Protein AF-A0AA42T2W6-F1 (afdb_monomer_lite)

Sequence (61 aa):
MKRWVTFGRTESGDTIVPIIWDTKPPEEAVNEAYEALYPDEYAYVGFVLWTAMEAEEAVLV

Secondary structure (DSSP, 8-state):
--EEEEEEE-TT--B---EEESSPPPHHHHHHHHHHH-HHHHHHTS--EEEEE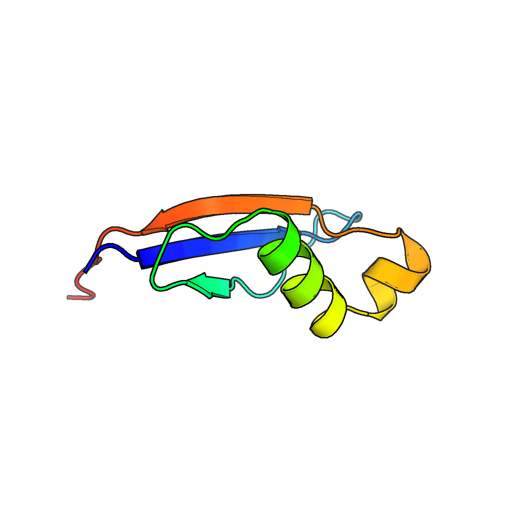EE------

pLDDT: mean 88.24, std 12.81, range [41.59, 96.75]

Radius of gyration: 12.53 Å; chains: 1; bounding box: 36×20×29 Å

Structure (mmCIF, N/CA/C/O backbone):
data_AF-A0AA42T2W6-F1
#
_entry.id   AF-A0AA42T2W6-F1
#
loop_
_atom_site.group_PDB
_atom_site.id
_atom_site.type_symbol
_atom_site.label_atom_id
_atom_site.label_alt_id
_atom_site.label_comp_id
_atom_site.label_asym_id
_atom_site.label_entity_id
_atom_site.label_seq_id
_atom_site.pdbx_PDB_ins_code
_atom_site.Cartn_x
_atom_site.Cartn_y
_atom_site.Cartn_z
_atom_site.occupancy
_atom_site.B_iso_or_equiv
_atom_site.auth_seq_id
_atom_site.auth_comp_id
_atom_site.auth_asym_id
_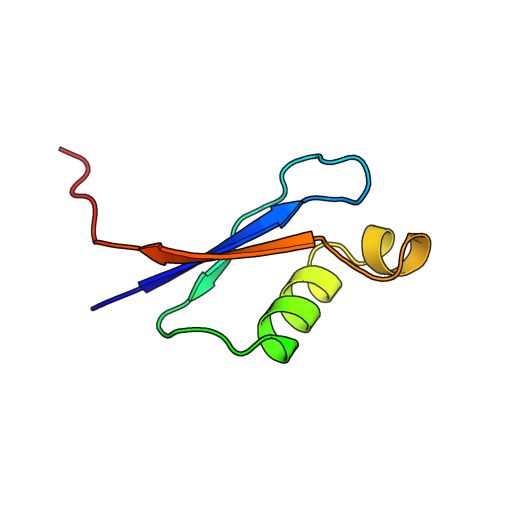atom_site.auth_atom_id
_atom_site.pdbx_PDB_model_num
ATOM 1 N N . MET A 1 1 ? -14.732 -3.822 14.430 1.00 65.69 1 MET A N 1
ATOM 2 C CA . MET A 1 1 ? -13.344 -4.354 14.348 1.00 65.69 1 MET A CA 1
ATOM 3 C C . MET A 1 1 ? -12.462 -3.230 13.832 1.00 65.69 1 MET A C 1
ATOM 5 O O . MET A 1 1 ? -12.937 -2.487 12.986 1.00 65.69 1 MET A O 1
ATOM 9 N N . LYS A 1 2 ? -11.238 -3.060 14.348 1.00 77.94 2 LYS A N 1
ATOM 10 C CA . LYS A 1 2 ? -10.319 -2.021 13.850 1.00 77.94 2 LYS A CA 1
ATOM 11 C C . LYS A 1 2 ? -9.846 -2.410 12.450 1.00 77.94 2 LYS A C 1
ATOM 13 O O . LYS A 1 2 ? -9.344 -3.517 12.300 1.00 77.94 2 LYS A O 1
ATOM 18 N N . ARG A 1 3 ? -10.011 -1.536 11.458 1.00 89.06 3 ARG A N 1
ATOM 19 C CA . ARG A 1 3 ? -9.495 -1.747 10.097 1.00 89.06 3 ARG A CA 1
ATOM 20 C C . ARG A 1 3 ? -8.284 -0.863 9.860 1.00 89.06 3 ARG A C 1
ATOM 22 O O . ARG A 1 3 ? -8.068 0.112 10.573 1.00 89.06 3 ARG A O 1
ATOM 29 N N . TRP A 1 4 ? -7.497 -1.206 8.857 1.00 93.94 4 TRP A N 1
ATOM 30 C CA . TRP A 1 4 ? -6.355 -0.423 8.412 1.00 93.94 4 TRP A CA 1
ATOM 31 C C . TRP A 1 4 ? -6.528 -0.060 6.951 1.00 93.94 4 TRP A C 1
ATOM 33 O O . TRP A 1 4 ? -7.124 -0.811 6.183 1.00 93.94 4 TRP A O 1
ATOM 43 N N . VAL A 1 5 ? -6.018 1.101 6.569 1.00 94.50 5 VAL A N 1
ATOM 44 C CA . VAL A 1 5 ? -6.027 1.554 5.182 1.00 94.50 5 VAL A CA 1
ATOM 45 C C . VAL A 1 5 ? -4.621 1.976 4.810 1.00 94.50 5 VAL A C 1
ATOM 47 O O . VAL A 1 5 ? -3.968 2.702 5.563 1.00 94.50 5 VAL A O 1
ATOM 50 N N . THR A 1 6 ? -4.157 1.517 3.655 1.00 95.94 6 THR A N 1
ATOM 51 C CA . THR A 1 6 ? -2.939 2.026 3.031 1.00 95.94 6 THR A CA 1
ATOM 52 C C . THR A 1 6 ? -3.304 2.974 1.904 1.00 95.94 6 THR A C 1
ATOM 54 O O . THR A 1 6 ? -4.147 2.643 1.073 1.00 95.94 6 THR A O 1
ATOM 57 N N . PHE A 1 7 ? -2.651 4.132 1.861 1.00 94.94 7 PHE A N 1
ATOM 58 C CA . PHE A 1 7 ? -2.804 5.131 0.806 1.00 94.94 7 PHE A CA 1
ATOM 59 C C . PHE A 1 7 ? -1.514 5.194 0.007 1.00 94.94 7 PHE A C 1
ATOM 61 O O . PHE A 1 7 ? -0.482 5.598 0.542 1.00 94.94 7 PHE A O 1
ATOM 68 N N . GLY A 1 8 ? -1.573 4.763 -1.247 1.00 93.69 8 GLY A N 1
ATOM 69 C CA . GLY A 1 8 ? -0.434 4.782 -2.148 1.00 93.69 8 GLY A CA 1
ATOM 70 C C . GLY A 1 8 ? -0.380 6.058 -2.985 1.00 93.69 8 GLY A C 1
ATOM 71 O O . GLY A 1 8 ? -1.404 6.711 -3.226 1.00 93.69 8 GLY A O 1
ATOM 72 N N . ARG A 1 9 ? 0.814 6.383 -3.474 1.00 94.25 9 ARG A N 1
ATOM 73 C CA . ARG A 1 9 ? 1.079 7.382 -4.507 1.00 94.25 9 ARG A CA 1
ATOM 74 C C . ARG A 1 9 ? 2.135 6.871 -5.484 1.00 94.25 9 ARG A C 1
ATOM 76 O O . ARG A 1 9 ? 3.066 6.180 -5.067 1.00 94.25 9 ARG A O 1
ATOM 83 N N . THR A 1 10 ? 1.999 7.243 -6.751 1.00 90.44 10 THR A N 1
ATOM 84 C CA . THR A 1 10 ? 3.064 7.080 -7.755 1.00 90.44 10 THR A CA 1
ATOM 85 C C . THR A 1 10 ? 4.269 7.962 -7.415 1.00 90.44 10 THR A C 1
ATOM 87 O O . THR A 1 10 ? 4.189 8.850 -6.554 1.00 90.44 10 THR A O 1
ATOM 90 N N . GLU A 1 11 ? 5.380 7.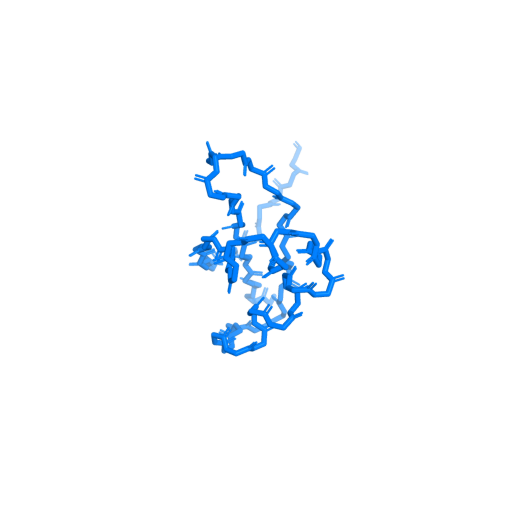766 -8.120 1.00 88.88 11 GLU A N 1
ATOM 91 C CA . GLU A 1 11 ? 6.565 8.625 -8.033 1.00 88.88 11 GLU A CA 1
ATOM 92 C C . GLU A 1 11 ? 6.263 10.077 -8.431 1.00 88.88 11 GLU A C 1
ATOM 94 O O . GLU A 1 11 ? 6.719 11.009 -7.764 1.00 88.88 11 GLU A O 1
ATOM 99 N N . SER A 1 12 ? 5.395 10.281 -9.431 1.00 88.81 12 SER A N 1
ATOM 100 C CA . SER A 1 12 ? 4.884 11.606 -9.824 1.00 88.81 12 SER A CA 1
ATOM 101 C C . SER A 1 12 ? 4.007 12.275 -8.755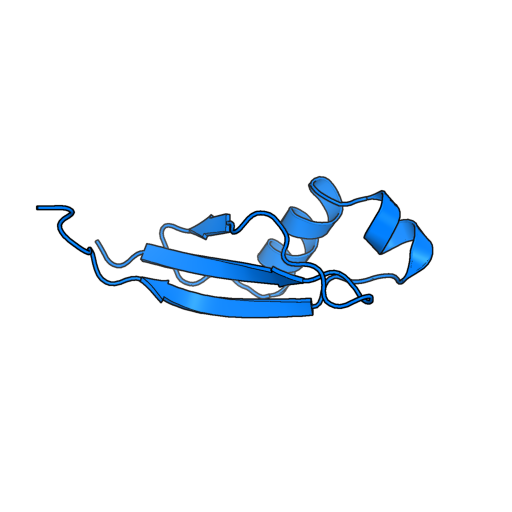 1.00 88.81 12 SER A C 1
ATOM 103 O O . SER A 1 12 ? 3.724 13.472 -8.850 1.00 88.81 12 SER A O 1
ATOM 105 N N . GLY A 1 13 ? 3.596 11.533 -7.721 1.00 88.81 13 GLY A N 1
ATOM 106 C CA . GLY A 1 13 ? 2.772 12.018 -6.616 1.00 88.81 13 GLY A CA 1
ATOM 107 C C . GLY A 1 13 ? 1.266 11.854 -6.822 1.00 88.81 13 GLY A C 1
ATOM 108 O O . GLY A 1 13 ? 0.492 12.340 -5.988 1.00 88.81 13 GLY A O 1
ATOM 109 N N . ASP A 1 14 ? 0.840 11.161 -7.879 1.00 91.44 14 ASP A N 1
ATOM 110 C CA . ASP A 1 14 ? -0.570 10.888 -8.144 1.00 91.44 14 ASP A CA 1
ATOM 111 C C . ASP A 1 14 ? -1.115 9.888 -7.127 1.00 91.44 14 ASP A C 1
ATOM 113 O O . ASP A 1 14 ? -0.466 8.907 -6.769 1.00 91.44 14 ASP A O 1
ATOM 117 N N . THR A 1 15 ? -2.323 10.144 -6.623 1.00 92.25 15 THR A N 1
ATOM 118 C CA . THR A 1 15 ? -2.957 9.242 -5.653 1.00 92.25 15 THR A CA 1
ATOM 119 C C . THR A 1 15 ? -3.480 8.006 -6.364 1.00 92.25 15 THR A C 1
ATOM 121 O O . THR A 1 15 ? -4.192 8.116 -7.362 1.00 92.25 15 THR A O 1
ATOM 124 N N . ILE A 1 16 ? -3.169 6.8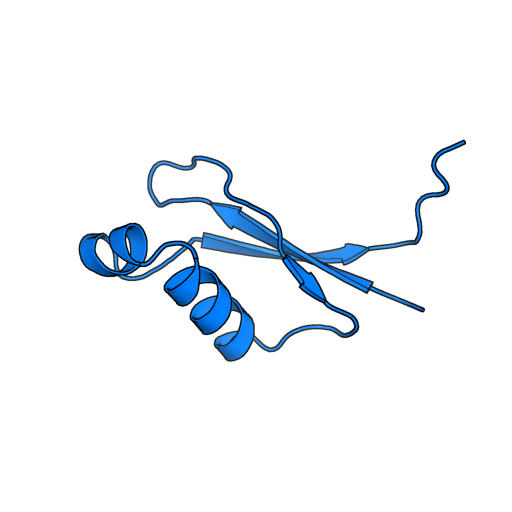39 -5.811 1.00 90.75 16 ILE A N 1
ATOM 125 C CA . ILE A 1 16 ? -3.627 5.553 -6.332 1.00 90.75 16 ILE A CA 1
ATOM 126 C C . ILE A 1 16 ? -4.656 4.906 -5.402 1.00 90.75 16 ILE A C 1
ATOM 128 O O . ILE A 1 16 ? -4.973 5.429 -4.330 1.00 90.75 16 ILE A O 1
ATOM 132 N N . VAL A 1 17 ? -5.232 3.786 -5.845 1.00 90.94 17 VAL A N 1
ATOM 133 C CA . VAL A 1 17 ? -6.325 3.104 -5.146 1.00 90.94 17 VAL A CA 1
ATOM 134 C C . VAL A 1 17 ? -5.874 2.696 -3.737 1.00 90.94 17 VAL A C 1
ATOM 136 O O . VAL A 1 17 ? -4.867 2.002 -3.607 1.00 90.94 17 VAL A O 1
ATOM 139 N N . PRO A 1 18 ? -6.601 3.096 -2.676 1.00 94.00 18 PRO A N 1
ATOM 140 C CA . PRO A 1 18 ? -6.287 2.667 -1.322 1.00 94.00 18 PRO A CA 1
ATOM 141 C C . PRO A 1 18 ? -6.679 1.202 -1.099 1.00 94.00 18 PRO A C 1
ATOM 143 O O . PRO A 1 18 ? -7.667 0.718 -1.655 1.00 94.00 18 PRO A O 1
ATOM 146 N N . ILE A 1 19 ? -5.946 0.516 -0.222 1.00 94.69 19 ILE A N 1
ATOM 147 C CA . ILE A 1 19 ? -6.195 -0.891 0.127 1.00 94.69 19 ILE A CA 1
ATOM 148 C C . ILE A 1 19 ? -6.660 -0.967 1.580 1.00 94.69 19 ILE A C 1
ATOM 150 O O . ILE A 1 19 ? -6.065 -0.346 2.461 1.00 94.69 19 ILE A O 1
ATOM 154 N N . ILE A 1 20 ? -7.740 -1.711 1.822 1.00 94.25 20 ILE A N 1
ATOM 155 C CA . ILE A 1 20 ? -8.326 -1.917 3.150 1.00 94.25 20 ILE A CA 1
ATOM 156 C C . ILE A 1 20 ? -7.866 -3.271 3.690 1.00 94.25 20 ILE A C 1
ATOM 158 O O . ILE A 1 20 ? -7.940 -4.280 2.993 1.00 94.25 20 ILE A O 1
ATOM 162 N N . TRP A 1 21 ? -7.452 -3.288 4.951 1.00 94.31 21 TRP A N 1
ATOM 163 C CA . TRP A 1 21 ? -6.918 -4.450 5.648 1.00 94.31 21 TRP A CA 1
ATOM 164 C C . TRP A 1 21 ? -7.687 -4.681 6.951 1.00 94.31 21 TRP A C 1
ATOM 166 O O . TRP A 1 21 ? -8.007 -3.734 7.676 1.00 94.31 21 TRP A O 1
ATOM 176 N N . ASP A 1 22 ? -7.957 -5.941 7.286 1.00 92.62 22 ASP A N 1
ATOM 177 C CA . ASP A 1 22 ? -8.639 -6.296 8.540 1.00 92.62 22 ASP A CA 1
ATOM 178 C C . ASP A 1 22 ? -7.730 -6.168 9.774 1.00 92.62 22 ASP A C 1
ATOM 180 O O . ASP A 1 22 ? -8.205 -6.046 10.901 1.00 92.62 22 ASP A O 1
ATOM 184 N N . THR A 1 23 ? -6.413 -6.169 9.569 1.00 91.81 23 THR A N 1
ATOM 185 C CA . THR A 1 23 ? -5.385 -5.964 10.597 1.00 91.81 23 THR A CA 1
ATOM 186 C C . THR A 1 23 ? -4.295 -5.045 10.068 1.00 91.81 23 THR A C 1
ATOM 188 O O . THR A 1 23 ? -4.217 -4.817 8.864 1.00 91.81 23 THR A O 1
ATOM 191 N N . LYS A 1 24 ? -3.413 -4.545 10.944 1.00 93.56 24 LYS A N 1
ATOM 192 C CA . LYS A 1 24 ? -2.249 -3.767 10.506 1.00 93.56 24 LYS A CA 1
ATOM 193 C C . LYS A 1 24 ? -1.418 -4.603 9.522 1.00 93.56 24 LYS A C 1
ATOM 195 O O . LYS A 1 24 ? -0.933 -5.658 9.940 1.00 93.56 24 LYS A O 1
ATOM 200 N N . PRO A 1 25 ? -1.254 -4.174 8.260 1.00 93.56 25 PRO A N 1
ATOM 201 C CA . PRO A 1 25 ? -0.518 -4.969 7.292 1.00 93.56 25 PRO A CA 1
ATOM 202 C C . PRO A 1 25 ? 0.997 -4.866 7.535 1.00 93.56 25 PRO A C 1
ATOM 204 O O . PRO A 1 25 ? 1.478 -3.808 7.962 1.00 93.56 25 PRO A O 1
ATOM 207 N N . PRO A 1 26 ? 1.763 -5.942 7.286 1.00 96.00 26 PRO A N 1
ATOM 208 C CA . PRO A 1 26 ? 3.216 -5.865 7.200 1.00 96.00 26 PRO A CA 1
ATOM 209 C C . PRO A 1 26 ? 3.639 -5.161 5.902 1.00 96.00 26 PRO A C 1
ATOM 211 O O . PRO A 1 26 ? 2.944 -5.250 4.896 1.00 96.00 26 PRO A O 1
ATOM 214 N N . GLU A 1 27 ? 4.793 -4.490 5.917 1.00 95.12 27 GLU A N 1
ATOM 215 C CA . GLU A 1 27 ? 5.320 -3.719 4.775 1.00 95.12 27 GLU A CA 1
ATOM 216 C C . GLU A 1 27 ? 5.443 -4.549 3.489 1.00 95.12 27 GLU A C 1
ATOM 218 O O . GLU A 1 27 ? 5.009 -4.097 2.434 1.00 95.12 27 GLU A O 1
ATOM 223 N N . GLU A 1 28 ? 5.947 -5.781 3.584 1.00 95.44 28 GLU A N 1
ATOM 224 C CA . GLU A 1 28 ? 6.080 -6.696 2.443 1.00 95.44 28 GLU A CA 1
ATOM 225 C C . GLU A 1 28 ? 4.731 -6.964 1.761 1.00 95.44 28 GLU A C 1
ATOM 227 O O . GLU A 1 28 ? 4.617 -6.798 0.552 1.00 95.44 28 GLU A O 1
ATOM 232 N N . ALA A 1 29 ? 3.673 -7.242 2.533 1.00 96.75 29 ALA A N 1
ATOM 233 C CA . ALA A 1 29 ? 2.342 -7.483 1.974 1.00 96.75 29 ALA A CA 1
ATOM 234 C C . ALA A 1 29 ? 1.751 -6.239 1.293 1.00 96.75 29 ALA A C 1
ATOM 236 O O . ALA A 1 29 ? 1.017 -6.359 0.314 1.00 96.75 29 ALA A O 1
ATOM 237 N N . VAL A 1 30 ? 2.053 -5.038 1.800 1.00 96.31 30 VAL A N 1
ATOM 238 C CA . VAL A 1 30 ? 1.614 -3.787 1.162 1.00 96.31 30 VAL A CA 1
ATOM 239 C C . VAL A 1 30 ? 2.331 -3.587 -0.171 1.00 96.31 30 VAL A C 1
ATOM 241 O O . VAL A 1 30 ? 1.685 -3.238 -1.159 1.00 96.31 30 VAL A O 1
ATOM 244 N N . ASN A 1 31 ? 3.640 -3.846 -0.210 1.00 94.75 31 ASN A N 1
ATOM 245 C CA . ASN A 1 31 ? 4.439 -3.727 -1.426 1.00 94.75 31 ASN A CA 1
ATOM 246 C C . ASN A 1 31 ? 3.998 -4.737 -2.491 1.00 94.75 31 ASN A C 1
ATOM 248 O O . ASN A 1 31 ? 3.758 -4.330 -3.622 1.00 94.75 31 ASN A O 1
ATOM 252 N N . GLU A 1 32 ? 3.802 -6.007 -2.128 1.00 96.31 32 GLU A N 1
ATOM 253 C CA . GLU A 1 32 ? 3.293 -7.036 -3.049 1.00 96.31 32 GLU A CA 1
ATOM 254 C C . GLU A 1 32 ? 1.914 -6.665 -3.611 1.00 96.31 32 GLU A C 1
ATOM 256 O O . GLU A 1 32 ? 1.646 -6.831 -4.803 1.00 96.31 32 GLU A O 1
ATOM 261 N N . ALA A 1 33 ? 1.026 -6.130 -2.766 1.00 96.31 33 ALA A N 1
ATOM 262 C CA . ALA A 1 33 ? -0.308 -5.735 -3.198 1.00 96.31 33 ALA A CA 1
ATOM 263 C C . ALA A 1 33 ? -0.273 -4.551 -4.178 1.00 96.31 33 ALA A C 1
ATOM 265 O O . ALA A 1 33 ? -0.998 -4.564 -5.175 1.00 96.31 33 ALA A O 1
ATOM 266 N N . TYR A 1 34 ? 0.570 -3.542 -3.933 1.00 95.88 34 TYR A N 1
ATOM 267 C CA . TYR A 1 34 ? 0.724 -2.431 -4.873 1.00 95.88 34 TYR A CA 1
ATOM 268 C C . TYR A 1 34 ? 1.467 -2.827 -6.146 1.00 95.88 34 TYR A C 1
ATOM 270 O O . TYR A 1 34 ? 1.080 -2.352 -7.209 1.00 95.88 34 TYR A O 1
ATOM 278 N N . GLU A 1 35 ? 2.454 -3.718 -6.078 1.00 95.88 35 GLU A N 1
ATOM 279 C CA . GLU A 1 35 ? 3.135 -4.253 -7.263 1.00 95.88 35 GLU A CA 1
ATOM 280 C C . GLU A 1 35 ? 2.159 -5.001 -8.175 1.00 95.88 35 GLU A C 1
ATOM 282 O O . GLU A 1 35 ? 2.146 -4.789 -9.387 1.00 95.88 35 GLU A O 1
ATOM 287 N N . ALA A 1 36 ? 1.265 -5.806 -7.595 1.00 95.75 36 ALA A N 1
ATOM 288 C CA . ALA A 1 36 ? 0.235 -6.508 -8.354 1.00 95.75 36 ALA A CA 1
ATOM 289 C C . ALA A 1 36 ? -0.788 -5.558 -9.011 1.00 95.75 36 ALA A C 1
ATOM 291 O O . ALA A 1 36 ? -1.307 -5.862 -10.086 1.00 95.75 36 ALA A O 1
ATOM 292 N N . LEU A 1 37 ? -1.101 -4.425 -8.372 1.00 94.44 37 LEU A N 1
ATOM 293 C CA . LEU A 1 37 ? -2.072 -3.443 -8.874 1.00 94.44 37 LEU A CA 1
ATOM 294 C C . LEU A 1 37 ? -1.465 -2.431 -9.855 1.00 94.44 37 LEU A C 1
ATOM 296 O O . LEU A 1 37 ? -2.161 -1.964 -10.756 1.00 94.44 37 LEU A O 1
ATOM 300 N N . TYR A 1 38 ? -0.188 -2.096 -9.676 1.00 92.75 38 TYR A N 1
ATOM 301 C CA . TYR A 1 38 ? 0.545 -1.079 -10.431 1.00 92.75 38 TYR A CA 1
ATOM 302 C C . TYR A 1 38 ? 1.872 -1.641 -10.968 1.00 92.75 38 TYR A C 1
ATOM 304 O O . TYR A 1 38 ? 2.937 -1.090 -10.679 1.00 92.75 38 TYR A O 1
ATOM 312 N N . PRO A 1 39 ? 1.837 -2.718 -11.775 1.00 94.50 39 PRO A N 1
ATOM 313 C CA . PRO A 1 39 ? 3.051 -3.385 -12.244 1.00 94.50 39 PRO A CA 1
ATOM 314 C C . PRO A 1 39 ? 3.929 -2.471 -13.106 1.00 94.50 39 PRO A C 1
ATOM 316 O O . PRO A 1 39 ? 5.149 -2.574 -13.055 1.00 94.50 39 PRO A O 1
ATOM 319 N N . ASP A 1 40 ? 3.330 -1.543 -13.857 1.00 92.31 40 ASP A N 1
ATOM 320 C CA . ASP A 1 40 ? 4.068 -0.596 -14.700 1.00 92.31 40 ASP A CA 1
ATOM 321 C C . ASP A 1 40 ? 4.885 0.405 -13.866 1.00 92.31 40 ASP A C 1
ATOM 323 O O . ASP A 1 40 ? 6.019 0.726 -14.218 1.00 92.31 40 ASP A O 1
ATOM 327 N N . GLU A 1 41 ? 4.345 0.851 -12.728 1.00 88.62 41 GLU A N 1
ATOM 328 C CA . GLU A 1 41 ? 5.046 1.745 -11.798 1.00 88.62 41 GLU A CA 1
ATOM 329 C C . GLU A 1 41 ? 6.261 1.032 -11.190 1.00 88.62 41 GLU A C 1
ATOM 331 O O . GLU A 1 41 ? 7.366 1.574 -11.145 1.00 88.62 41 GLU A O 1
ATOM 336 N N . TYR A 1 42 ? 6.083 -0.230 -10.794 1.00 90.94 42 TYR A N 1
ATOM 337 C CA . TYR A 1 42 ? 7.169 -1.063 -10.281 1.00 90.94 42 TYR A CA 1
ATOM 338 C C . TYR A 1 42 ? 8.191 -1.422 -11.365 1.00 90.94 42 TYR A C 1
ATOM 340 O O . TYR A 1 42 ? 9.385 -1.471 -11.084 1.00 90.94 42 TYR A O 1
ATOM 348 N N . ALA A 1 43 ? 7.769 -1.599 -12.616 1.00 92.12 43 ALA A N 1
ATOM 349 C CA . ALA A 1 43 ? 8.693 -1.809 -13.726 1.00 92.12 43 ALA A CA 1
ATOM 350 C C . ALA A 1 43 ? 9.524 -0.552 -14.047 1.00 92.12 43 ALA A C 1
ATOM 352 O O . ALA A 1 43 ? 10.676 -0.679 -14.465 1.00 92.12 43 ALA A O 1
ATOM 353 N N . TYR A 1 44 ? 8.955 0.647 -13.870 1.00 90.00 44 TYR A N 1
ATOM 354 C CA . TYR A 1 44 ? 9.606 1.911 -14.228 1.00 90.00 44 TYR A CA 1
ATOM 355 C C . TYR A 1 44 ? 10.438 2.519 -13.087 1.00 90.00 44 TYR A C 1
ATOM 357 O O . TYR A 1 44 ? 11.564 2.962 -13.319 1.00 90.00 44 TYR A O 1
ATOM 365 N N . VAL A 1 45 ? 9.912 2.520 -11.859 1.00 89.75 45 VAL A N 1
ATOM 366 C CA . VAL A 1 45 ? 10.513 3.186 -10.686 1.00 89.75 45 VAL A CA 1
ATOM 367 C C . VAL A 1 45 ? 10.937 2.189 -9.600 1.00 89.75 45 VAL A C 1
ATOM 369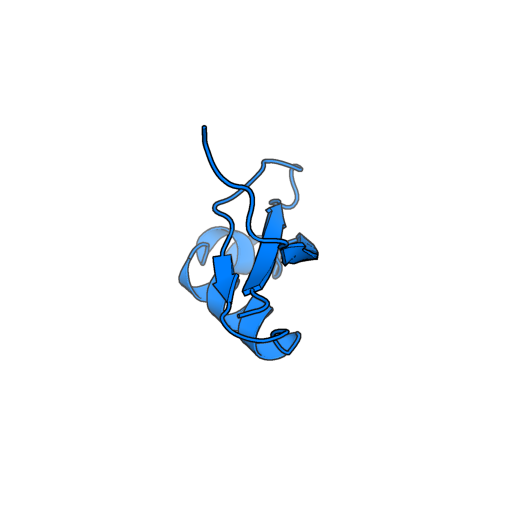 O O . VAL A 1 45 ? 11.821 2.476 -8.794 1.00 89.75 45 VAL A O 1
ATOM 372 N N . GLY A 1 46 ? 10.352 0.989 -9.582 1.00 88.50 46 GLY A N 1
ATOM 373 C CA . GLY A 1 46 ? 10.684 -0.058 -8.610 1.00 88.50 46 GLY A CA 1
ATOM 374 C C . GLY A 1 46 ? 9.931 0.029 -7.283 1.00 88.50 46 GLY A C 1
ATOM 375 O O . GLY A 1 46 ? 10.188 -0.795 -6.408 1.00 88.50 46 GLY A O 1
ATOM 376 N N . PHE A 1 47 ? 9.034 1.005 -7.101 1.00 88.81 47 PHE A N 1
ATOM 377 C CA . PHE A 1 47 ? 8.234 1.133 -5.883 1.00 88.81 47 PHE A CA 1
ATOM 378 C C . PHE A 1 47 ? 6.997 2.021 -6.061 1.00 88.81 47 PHE A C 1
ATOM 380 O O . PHE A 1 47 ? 6.906 2.829 -6.980 1.00 88.81 47 PHE A O 1
ATOM 387 N N . VAL A 1 48 ? 6.093 1.924 -5.086 1.00 92.50 48 VAL A N 1
ATOM 388 C CA . VAL A 1 48 ? 5.020 2.882 -4.800 1.00 92.50 48 VAL A CA 1
ATOM 389 C C . VAL A 1 48 ? 5.276 3.497 -3.424 1.00 92.50 48 VAL A C 1
ATOM 391 O O . VAL A 1 48 ? 5.617 2.790 -2.474 1.00 92.50 48 VAL A O 1
ATOM 394 N N . LEU A 1 49 ? 5.086 4.810 -3.282 1.00 92.69 49 LEU A N 1
ATOM 395 C CA . LEU A 1 49 ? 5.121 5.470 -1.973 1.00 92.69 49 LEU A CA 1
ATOM 396 C C . LEU A 1 49 ? 3.804 5.207 -1.250 1.00 92.69 49 LEU A C 1
ATOM 398 O O . LEU A 1 49 ? 2.746 5.423 -1.830 1.00 92.69 49 LEU A O 1
ATOM 402 N N . TRP A 1 50 ? 3.821 4.814 0.021 1.00 95.00 50 TRP A N 1
ATOM 403 C CA . TRP A 1 50 ? 2.572 4.600 0.749 1.00 95.00 50 TRP A CA 1
ATOM 404 C C . TRP A 1 50 ? 2.656 4.944 2.232 1.00 95.00 50 TRP A C 1
ATOM 406 O O . TRP A 1 50 ? 3.723 4.977 2.843 1.00 95.00 50 TRP A O 1
ATOM 416 N N . THR A 1 51 ? 1.489 5.199 2.822 1.00 94.62 51 THR A N 1
ATOM 417 C CA . THR A 1 51 ? 1.310 5.351 4.270 1.00 94.62 51 THR A CA 1
ATOM 418 C C . THR A 1 51 ? 0.188 4.442 4.754 1.00 94.62 51 THR A C 1
ATOM 420 O O . THR A 1 51 ? -0.778 4.208 4.032 1.00 94.62 51 THR A O 1
ATOM 423 N N . ALA A 1 52 ? 0.315 3.905 5.968 1.00 93.94 52 ALA A N 1
ATOM 424 C CA . ALA A 1 52 ? -0.720 3.097 6.612 1.00 93.94 52 ALA A CA 1
ATOM 425 C C . ALA A 1 52 ? -1.357 3.870 7.769 1.00 93.94 52 ALA A C 1
ATOM 427 O O . ALA A 1 52 ? -0.655 4.491 8.570 1.00 93.94 52 ALA A O 1
ATOM 428 N N . MET A 1 53 ? -2.678 3.783 7.887 1.00 93.38 53 MET A N 1
ATOM 429 C CA . MET A 1 53 ? -3.458 4.433 8.936 1.00 93.38 53 MET A CA 1
ATOM 430 C C . MET A 1 53 ? -4.482 3.458 9.520 1.00 93.38 53 MET A C 1
ATOM 432 O O . MET A 1 53 ? -5.085 2.673 8.788 1.00 93.38 53 MET A O 1
ATOM 436 N N . GLU A 1 54 ? -4.693 3.516 10.836 1.00 91.19 54 GLU A N 1
ATOM 437 C CA . GLU A 1 54 ? -5.820 2.838 11.480 1.00 91.19 54 GLU A CA 1
ATOM 438 C C . GLU A 1 54 ? -7.106 3.592 11.114 1.00 91.19 54 GLU A C 1
ATOM 440 O O . GLU A 1 54 ? -7.217 4.794 11.350 1.00 91.19 54 GLU A O 1
ATOM 445 N N . ALA A 1 55 ? -8.062 2.901 10.498 1.00 80.56 55 ALA A N 1
ATOM 446 C CA . ALA A 1 55 ? -9.369 3.454 10.192 1.00 80.56 55 ALA A CA 1
ATOM 447 C C . ALA A 1 55 ? -10.323 3.170 11.354 1.00 80.56 55 ALA A C 1
ATOM 449 O O . ALA A 1 55 ? -10.660 2.015 11.640 1.00 80.56 55 ALA A O 1
ATOM 450 N N . GLU A 1 56 ? -10.777 4.237 12.004 1.00 71.44 56 GLU A N 1
ATOM 451 C CA . GLU A 1 56 ? -11.953 4.178 12.862 1.00 71.44 56 GLU A CA 1
ATOM 452 C C . GLU A 1 56 ? -13.208 4.095 11.985 1.00 71.44 56 GLU A C 1
ATOM 454 O O . GLU A 1 56 ? -13.272 4.667 10.895 1.00 71.44 56 GLU A O 1
ATOM 459 N N . GLU A 1 57 ? -14.196 3.325 12.435 1.00 59.12 57 GLU A N 1
ATOM 460 C CA . GLU A 1 57 ? -15.449 3.112 11.715 1.00 59.12 57 GLU A CA 1
ATOM 461 C C . GLU A 1 57 ? -16.219 4.441 11.654 1.00 59.12 57 GLU A C 1
ATOM 463 O O . GLU A 1 57 ? -16.909 4.826 12.596 1.00 59.12 57 GLU A O 1
ATOM 468 N N . ALA A 1 58 ? -16.067 5.187 10.560 1.00 54.09 58 ALA A N 1
ATOM 469 C CA . ALA A 1 58 ? -16.874 6.370 10.321 1.00 54.09 58 ALA A CA 1
ATOM 470 C C . ALA A 1 58 ? -18.278 5.914 9.908 1.00 54.09 58 ALA A C 1
ATOM 472 O O . ALA A 1 58 ? -18.467 5.332 8.837 1.00 54.09 58 ALA A O 1
ATOM 473 N N . VAL A 1 59 ? -19.268 6.170 10.764 1.00 46.50 59 VAL A N 1
ATOM 474 C CA . VAL A 1 59 ? -20.677 6.059 10.381 1.00 46.50 59 VAL A CA 1
ATOM 475 C C . VAL A 1 59 ? -20.934 7.133 9.326 1.00 46.50 59 VAL A C 1
ATOM 477 O O . VAL A 1 59 ? -20.929 8.323 9.633 1.00 46.50 59 VAL A O 1
ATOM 480 N N . LEU A 1 60 ? -21.138 6.715 8.077 1.00 47.91 60 LEU A N 1
ATOM 481 C CA . LEU A 1 60 ? -21.760 7.560 7.063 1.00 47.91 60 LEU A CA 1
ATOM 482 C C . LEU A 1 60 ? -23.238 7.715 7.459 1.00 47.91 60 LEU A C 1
ATOM 484 O O . LEU A 1 60 ? -24.043 6.826 7.184 1.00 47.91 60 LEU A O 1
ATOM 488 N N . VAL A 1 61 ? -23.550 8.786 8.196 1.00 41.59 61 VAL A N 1
ATOM 489 C CA . VAL A 1 61 ? -24.923 9.266 8.447 1.00 41.59 61 VAL A CA 1
ATOM 490 C C . VAL A 1 61 ? -25.433 10.085 7.273 1.00 41.59 61 VAL A C 1
ATOM 492 O O . VAL A 1 61 ? -24.636 10.873 6.717 1.00 41.59 61 VAL A O 1
#

Foldseek 3Di:
DKKKKKWWAAPVGHTDDIDIGPDDDDPVVVFVVVCVVCVVSCVPPVGIDMDMDTDDDDPPD